Protein AF-A0A0M3JCP1-F1 (afdb_monomer_lite)

Sequence (128 aa):
MLLRLLLLALCWHFSAADIFTSIAHMEALQEAEKFVPKIIESYVKSEITRLENLRRFAAEYQKRNQMTIANGLERITNPISAFLLIKELLGNWQQVEDLMKKNEAQGYIQNMTLMRNIRHIRYPTEVI

Foldseek 3Di:
DVVVVVVVVVVVVVVVVVVVVVVLLVVLVVVLVVCVVVLVVVLVVVVVVLVVVLVVLVVVVVVVVVVCVVVVVVLCVDPVSVVVVVVVVVVSVVVSVVSVPPRCVVVSVVVSVVSCVVSVHDDPPPDD

Radius of gyration: 30.46 Å; chains: 1; bounding box: 72×22×85 Å

Organism: Anisakis simplex (NCBI:txid6269)

Secondary structure (DSSP, 8-state):
-HHHHHHHHHHHHHHHHHHHHHHHHHHHHHHHHTTHHHHHHHHHHHHHHHHHHHHHHHHHHHHHHHHHHHTHHHHHHSHHHHHHHHHHHHHHHHHHHHHHH---HHHHHHHHHHHHHHTT---TTS--

InterPro domains:
  IPR013547 Prolyl 4-hydroxylase, N-terminal [PF08336] (22-126)

Structure (mmCIF, N/CA/C/O backbone):
data_AF-A0A0M3JCP1-F1
#
_entry.id   AF-A0A0M3JCP1-F1
#
loop_
_atom_site.group_PDB
_atom_site.id
_atom_site.type_symbol
_atom_site.label_atom_id
_atom_site.label_alt_id
_atom_site.label_comp_id
_atom_site.label_asym_id
_atom_site.label_entity_id
_atom_site.label_seq_id
_atom_site.pdbx_PDB_ins_code
_atom_site.Cartn_x
_atom_site.Cartn_y
_atom_site.Cartn_z
_atom_site.occupancy
_atom_site.B_iso_or_equiv
_atom_site.auth_seq_id
_atom_site.auth_comp_id
_atom_site.auth_asym_id
_atom_site.auth_atom_id
_atom_site.pdbx_PDB_model_num
ATOM 1 N N . MET A 1 1 ? 35.448 -15.393 -55.130 1.00 73.62 1 MET A N 1
ATOM 2 C CA . MET A 1 1 ? 36.185 -14.986 -53.909 1.00 73.62 1 MET A CA 1
ATOM 3 C C . MET A 1 1 ? 35.605 -13.724 -53.272 1.00 73.62 1 MET A C 1
ATOM 5 O O . MET A 1 1 ? 35.230 -13.797 -52.113 1.00 73.62 1 MET A O 1
ATOM 9 N N . LEU A 1 2 ? 35.436 -12.622 -54.015 1.00 81.31 2 LEU A N 1
ATOM 10 C CA . LEU A 1 2 ? 34.892 -11.349 -53.502 1.00 81.31 2 LEU A CA 1
ATOM 11 C C . LEU A 1 2 ? 33.493 -11.459 -52.862 1.00 81.31 2 LEU A C 1
ATOM 13 O O . LEU A 1 2 ? 33.291 -10.943 -51.772 1.00 81.31 2 LEU A O 1
ATOM 17 N N . LEU A 1 3 ? 32.564 -12.217 -53.462 1.00 82.75 3 LEU A N 1
ATOM 18 C CA . LEU A 1 3 ? 31.228 -12.450 -52.883 1.00 82.75 3 LEU A CA 1
ATOM 19 C C . LEU A 1 3 ? 31.286 -13.161 -51.517 1.00 82.75 3 LEU A C 1
ATOM 21 O O . LEU A 1 3 ? 30.528 -12.830 -50.615 1.00 82.75 3 LEU A O 1
ATOM 25 N N . ARG A 1 4 ? 32.211 -14.118 -51.343 1.00 79.50 4 ARG A N 1
ATOM 26 C CA . ARG A 1 4 ? 32.386 -14.841 -50.070 1.00 79.50 4 ARG A CA 1
ATOM 27 C C . ARG A 1 4 ? 32.956 -13.931 -48.983 1.00 79.50 4 ARG A C 1
ATOM 29 O O . ARG A 1 4 ? 32.510 -14.004 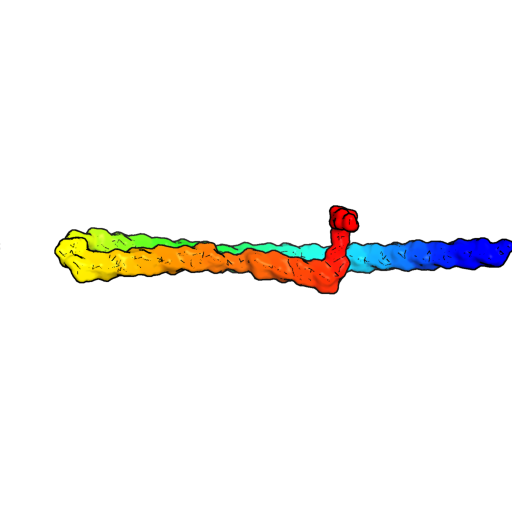-47.848 1.00 79.50 4 ARG A O 1
ATOM 36 N N . LEU A 1 5 ? 33.901 -13.060 -49.339 1.00 84.25 5 LEU A N 1
ATOM 37 C CA . LEU A 1 5 ? 34.453 -12.057 -48.425 1.00 84.25 5 LEU A CA 1
ATOM 38 C C . LEU A 1 5 ? 33.394 -11.021 -48.021 1.00 84.25 5 LEU A C 1
ATOM 40 O O . LEU A 1 5 ? 33.319 -10.654 -46.854 1.00 84.25 5 LEU A O 1
ATOM 44 N N . LEU A 1 6 ? 32.534 -10.615 -48.959 1.00 86.19 6 LEU A N 1
ATOM 45 C CA . LEU A 1 6 ? 31.431 -9.689 -48.699 1.00 86.19 6 LEU A CA 1
ATOM 46 C C . LEU A 1 6 ? 30.371 -10.303 -47.769 1.00 86.19 6 LEU A C 1
ATOM 48 O O . LEU A 1 6 ? 29.935 -9.649 -46.827 1.00 86.19 6 LEU A O 1
ATOM 52 N N . LEU A 1 7 ? 30.020 -11.578 -47.970 1.00 83.62 7 LEU A N 1
ATOM 53 C CA . LEU A 1 7 ? 29.120 -12.317 -47.076 1.00 83.62 7 LEU A CA 1
ATOM 54 C C . LEU A 1 7 ? 29.707 -12.489 -45.667 1.00 83.62 7 LEU A C 1
ATOM 56 O O . LEU A 1 7 ? 28.997 -12.286 -44.688 1.00 83.62 7 LEU A O 1
ATOM 60 N N . LEU A 1 8 ? 31.002 -12.798 -45.546 1.00 83.25 8 LEU A N 1
ATOM 61 C CA . LEU A 1 8 ? 31.679 -12.901 -44.247 1.00 83.25 8 LEU A CA 1
ATOM 62 C C . LEU A 1 8 ? 31.726 -11.553 -43.512 1.00 83.25 8 LEU A C 1
ATOM 64 O O . LEU A 1 8 ? 31.488 -11.507 -42.307 1.00 83.25 8 LEU A O 1
ATOM 68 N N . ALA A 1 9 ? 31.974 -10.454 -44.230 1.00 82.25 9 ALA A N 1
ATOM 69 C CA . ALA A 1 9 ? 31.954 -9.109 -43.659 1.00 82.25 9 ALA A CA 1
ATOM 70 C C . ALA A 1 9 ? 30.549 -8.692 -43.185 1.00 82.25 9 AL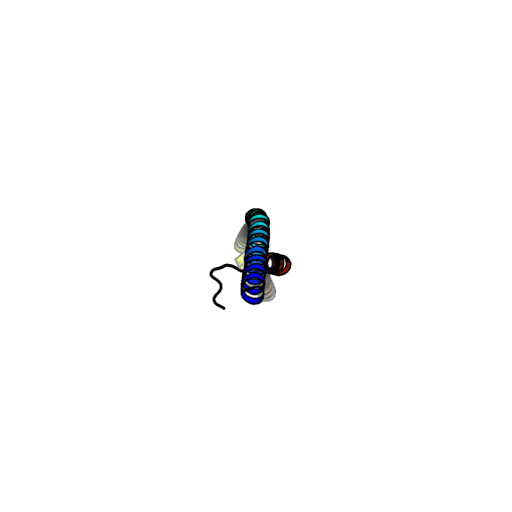A A C 1
ATOM 72 O O . ALA A 1 9 ? 30.427 -8.055 -42.137 1.00 82.25 9 ALA A O 1
ATOM 73 N N . LEU A 1 10 ? 29.497 -9.081 -43.918 1.00 79.50 10 LEU A N 1
ATOM 74 C CA . LEU A 1 10 ? 28.098 -8.878 -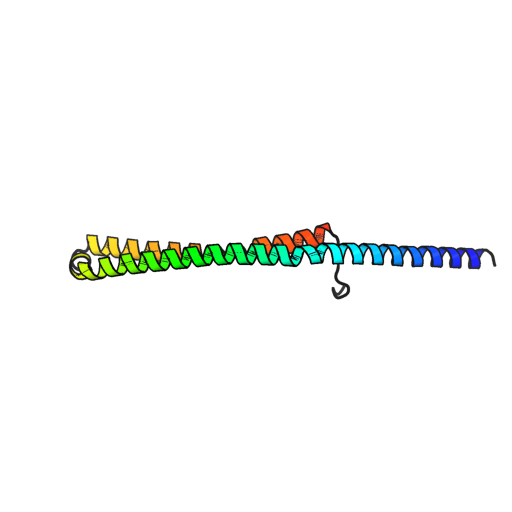43.524 1.00 79.50 10 LEU A CA 1
ATOM 75 C C . LEU A 1 10 ? 27.724 -9.711 -42.290 1.00 79.50 10 LEU A C 1
ATOM 77 O O . LEU A 1 10 ? 27.142 -9.166 -41.356 1.00 79.50 10 LEU A O 1
ATOM 81 N N . CYS A 1 11 ? 28.110 -10.992 -42.239 1.00 75.88 11 CYS A N 1
ATOM 82 C CA . CYS A 1 11 ? 27.922 -11.843 -41.057 1.00 75.88 11 CYS A CA 1
ATOM 83 C C . CYS A 1 11 ? 28.626 -11.269 -39.820 1.00 75.88 11 CYS A C 1
ATOM 85 O O . CYS A 1 11 ? 28.060 -11.287 -38.730 1.00 75.88 11 CYS A O 1
ATOM 87 N N . TRP A 1 12 ? 29.836 -10.727 -39.987 1.00 76.88 12 TRP A N 1
ATOM 88 C CA . TRP A 1 12 ? 30.577 -10.088 -38.900 1.00 76.88 12 TRP A CA 1
ATOM 89 C C . TRP A 1 12 ? 29.880 -8.823 -38.386 1.00 76.88 12 TRP A C 1
ATOM 91 O O . TRP A 1 12 ? 29.730 -8.654 -37.179 1.00 76.88 12 TRP A O 1
ATOM 101 N N . HIS A 1 13 ? 29.409 -7.954 -39.287 1.00 75.06 13 HIS A N 1
ATOM 102 C CA . HIS A 1 13 ? 28.662 -6.751 -38.903 1.00 75.06 13 HIS A CA 1
ATOM 103 C C . HIS A 1 13 ? 27.351 -7.087 -38.191 1.00 75.06 13 HIS A C 1
ATOM 105 O O . HIS A 1 13 ? 27.022 -6.451 -37.193 1.00 75.06 13 HIS A O 1
ATOM 111 N N . PHE A 1 14 ? 26.630 -8.100 -38.673 1.00 72.62 14 PHE A N 1
ATOM 112 C CA . PHE A 1 14 ? 25.388 -8.547 -38.051 1.00 72.62 14 PHE A CA 1
ATOM 113 C C . PHE A 1 14 ? 25.640 -9.118 -36.647 1.00 72.62 14 PHE A C 1
ATOM 115 O O . PHE A 1 14 ? 25.011 -8.693 -35.684 1.00 72.62 14 PHE A O 1
ATOM 122 N N . SER A 1 15 ? 26.647 -9.987 -36.502 1.00 73.69 15 SER A N 1
ATOM 123 C CA . SER A 1 15 ? 27.016 -10.561 -35.203 1.00 73.69 15 SER A CA 1
ATOM 124 C C . SER A 1 15 ? 27.517 -9.513 -34.205 1.00 73.69 15 SER A C 1
ATOM 126 O O . SER A 1 15 ? 27.288 -9.662 -33.007 1.00 73.69 15 SER A O 1
ATOM 128 N N . ALA A 1 16 ? 28.206 -8.465 -34.665 1.00 74.56 16 ALA A N 1
ATOM 129 C CA . ALA A 1 16 ? 28.637 -7.372 -33.800 1.00 74.56 16 ALA A CA 1
ATOM 130 C C . ALA A 1 16 ? 27.444 -6.538 -33.304 1.00 74.56 16 ALA A C 1
ATOM 132 O O . ALA A 1 16 ? 27.400 -6.189 -32.125 1.00 74.56 16 ALA A O 1
ATOM 133 N N . ALA A 1 17 ? 26.465 -6.260 -34.172 1.00 78.00 17 ALA A N 1
ATOM 134 C CA . ALA A 1 17 ? 25.249 -5.536 -33.803 1.00 78.00 17 ALA A CA 1
ATOM 135 C C . ALA A 1 17 ? 24.465 -6.257 -32.693 1.00 78.00 17 ALA A C 1
ATOM 137 O O . ALA A 1 17 ? 24.081 -5.619 -31.714 1.00 78.00 17 ALA A O 1
ATOM 138 N N . ASP A 1 18 ? 24.332 -7.584 -32.781 1.00 79.56 18 ASP A N 1
ATOM 139 C CA . ASP A 1 18 ? 23.655 -8.394 -31.759 1.00 79.56 18 ASP A CA 1
ATOM 140 C C . ASP A 1 18 ? 24.333 -8.306 -30.380 1.00 79.56 18 ASP A C 1
ATOM 142 O O . ASP A 1 18 ? 23.657 -8.260 -29.346 1.00 79.56 18 ASP A O 1
ATOM 146 N N . ILE A 1 19 ? 25.669 -8.228 -30.341 1.00 82.81 19 ILE A N 1
ATOM 147 C CA . ILE A 1 19 ? 26.431 -8.071 -29.092 1.00 82.81 19 ILE A CA 1
ATOM 148 C C . ILE A 1 19 ? 26.176 -6.690 -28.482 1.00 82.81 19 ILE A C 1
ATOM 150 O O . ILE A 1 19 ? 25.879 -6.599 -27.291 1.00 82.81 19 ILE A O 1
ATOM 154 N N . PHE A 1 20 ? 26.240 -5.620 -29.279 1.00 85.62 20 PHE A N 1
ATOM 155 C CA . PHE A 1 20 ? 25.967 -4.266 -28.786 1.00 85.62 20 PHE A CA 1
ATOM 156 C C . PHE A 1 20 ? 24.528 -4.120 -28.278 1.00 85.62 20 PHE A C 1
ATOM 158 O O . PHE A 1 20 ? 24.311 -3.540 -27.215 1.00 85.62 20 PHE A O 1
ATOM 165 N N . THR A 1 21 ? 23.551 -4.698 -28.980 1.00 84.69 21 THR A N 1
ATOM 166 C CA . THR A 1 21 ? 22.156 -4.728 -28.523 1.00 84.69 21 THR A CA 1
ATOM 167 C C . THR A 1 21 ? 22.001 -5.525 -27.226 1.00 84.69 21 THR A C 1
ATOM 169 O O . THR A 1 21 ? 21.297 -5.082 -26.320 1.00 84.69 21 THR A O 1
ATOM 172 N N . SER A 1 22 ? 22.694 -6.658 -27.084 1.00 85.62 22 SER A N 1
ATOM 173 C CA . SER A 1 22 ? 22.659 -7.465 -25.855 1.00 85.62 22 SER A CA 1
ATOM 174 C C . SER A 1 22 ? 23.262 -6.731 -24.653 1.00 85.62 22 SER A C 1
ATOM 176 O O . SER A 1 22 ? 22.694 -6.775 -23.563 1.00 85.62 22 SER A O 1
ATOM 178 N N . ILE A 1 23 ? 24.371 -6.009 -24.851 1.00 86.50 23 ILE A N 1
ATOM 179 C CA . ILE A 1 23 ? 24.994 -5.181 -23.807 1.00 86.50 23 ILE A CA 1
ATOM 180 C C . ILE A 1 23 ? 24.046 -4.050 -23.392 1.00 86.50 23 ILE A C 1
ATOM 182 O O . ILE A 1 23 ? 23.791 -3.884 -22.202 1.00 86.50 23 ILE A O 1
ATOM 186 N N . ALA A 1 24 ? 23.447 -3.338 -24.352 1.00 85.00 24 ALA A N 1
ATOM 187 C CA . ALA A 1 24 ? 22.481 -2.277 -24.064 1.00 85.00 24 ALA A CA 1
ATOM 188 C C . ALA A 1 24 ? 21.255 -2.794 -23.281 1.00 85.00 24 ALA A C 1
ATOM 190 O O . ALA A 1 24 ? 20.786 -2.140 -22.348 1.00 85.00 24 ALA A O 1
ATOM 191 N N . HIS A 1 25 ? 20.753 -3.992 -23.609 1.00 82.12 25 HIS A N 1
ATOM 192 C CA . HIS A 1 25 ? 19.685 -4.635 -22.835 1.00 82.12 25 HIS A CA 1
ATOM 193 C C . HIS A 1 25 ? 20.122 -4.978 -21.403 1.00 82.12 25 HIS A C 1
ATOM 195 O O . HIS A 1 25 ? 19.350 -4.783 -20.463 1.00 82.12 25 HIS A O 1
ATOM 201 N N . MET A 1 26 ? 21.347 -5.473 -21.219 1.00 84.25 26 MET A N 1
ATOM 202 C CA . MET A 1 26 ? 21.876 -5.838 -19.904 1.00 84.25 26 MET A CA 1
ATOM 203 C C . MET A 1 26 ? 22.117 -4.608 -19.014 1.00 84.25 26 MET A C 1
ATOM 205 O O . MET A 1 26 ? 21.801 -4.642 -17.825 1.00 84.25 26 MET A O 1
ATOM 209 N N . GLU A 1 27 ? 22.575 -3.494 -19.586 1.00 86.19 27 GLU A N 1
ATOM 210 C CA . GLU A 1 27 ? 22.680 -2.209 -18.883 1.00 86.19 27 GLU A CA 1
ATOM 211 C C . GLU A 1 27 ? 21.302 -1.682 -18.452 1.00 86.19 27 GLU A C 1
ATOM 213 O O . GLU A 1 27 ? 21.121 -1.273 -17.303 1.00 86.19 27 GLU A O 1
ATOM 218 N N . ALA A 1 28 ? 20.298 -1.751 -19.334 1.00 83.75 28 ALA A N 1
ATOM 219 C CA . ALA A 1 28 ? 18.928 -1.351 -19.009 1.00 83.75 28 ALA A CA 1
ATOM 220 C C . ALA A 1 28 ? 18.314 -2.203 -17.880 1.00 83.75 28 ALA A C 1
ATOM 222 O O . ALA A 1 28 ? 17.619 -1.669 -17.006 1.00 83.75 28 ALA A O 1
ATOM 223 N N . LEU A 1 29 ? 18.602 -3.511 -17.877 1.00 84.31 29 LEU A N 1
ATOM 224 C CA . LEU A 1 29 ? 18.244 -4.460 -16.818 1.00 84.31 29 LEU A CA 1
ATOM 225 C C . LEU A 1 29 ? 18.876 -4.074 -15.475 1.00 84.31 29 LEU A C 1
ATOM 227 O O . LEU A 1 29 ? 18.160 -3.904 -14.487 1.00 84.31 29 LEU A O 1
ATOM 231 N N . GLN A 1 30 ? 20.196 -3.873 -15.450 1.00 86.31 30 GLN A N 1
ATOM 232 C CA . GLN A 1 30 ? 20.929 -3.496 -14.241 1.00 86.31 30 GLN A CA 1
ATOM 233 C C . GLN A 1 30 ? 20.433 -2.161 -13.674 1.00 86.31 30 GLN A C 1
ATOM 235 O O . GLN A 1 30 ? 20.268 -2.001 -12.464 1.00 86.31 30 GLN A O 1
ATOM 240 N N . GLU A 1 31 ? 20.159 -1.188 -14.543 1.00 83.75 31 GLU A N 1
ATOM 241 C CA . GLU A 1 31 ? 19.630 0.103 -14.124 1.00 83.75 31 GLU A CA 1
ATOM 242 C C . GLU A 1 31 ? 18.215 -0.024 -13.551 1.00 83.75 31 GLU A C 1
ATOM 244 O O . GLU A 1 31 ? 17.845 0.748 -12.673 1.00 83.75 31 GLU A O 1
ATOM 249 N N . ALA A 1 32 ? 17.395 -0.965 -14.025 1.00 81.94 32 ALA A N 1
ATOM 250 C CA . ALA A 1 32 ? 16.051 -1.189 -13.490 1.00 81.94 32 ALA A CA 1
ATOM 251 C C . ALA A 1 32 ? 16.060 -1.911 -12.145 1.00 81.94 32 ALA A C 1
ATOM 253 O O . ALA A 1 32 ? 15.260 -1.577 -11.269 1.00 81.94 32 ALA A O 1
ATOM 254 N N . GLU A 1 33 ? 16.996 -2.838 -11.951 1.00 83.56 33 GLU A N 1
ATOM 255 C CA . GLU A 1 33 ? 17.177 -3.558 -10.692 1.00 83.56 33 GLU A CA 1
ATOM 256 C C . GLU A 1 33 ? 17.422 -2.600 -9.517 1.00 83.56 33 GLU A C 1
ATOM 258 O O . GLU A 1 33 ? 16.854 -2.779 -8.441 1.00 83.56 33 GLU A O 1
ATOM 263 N N . LYS A 1 34 ? 18.138 -1.490 -9.749 1.00 86.62 34 LYS A N 1
ATOM 264 C CA . LYS A 1 34 ? 18.358 -0.433 -8.744 1.00 86.62 34 LYS A CA 1
ATOM 265 C C . LYS A 1 34 ? 17.065 0.187 -8.197 1.00 86.62 34 LYS A C 1
ATOM 267 O O . LYS A 1 34 ? 17.063 0.700 -7.079 1.00 86.62 34 LYS A O 1
ATOM 272 N N . PHE A 1 35 ? 15.964 0.165 -8.953 1.00 83.62 35 PHE A N 1
ATOM 273 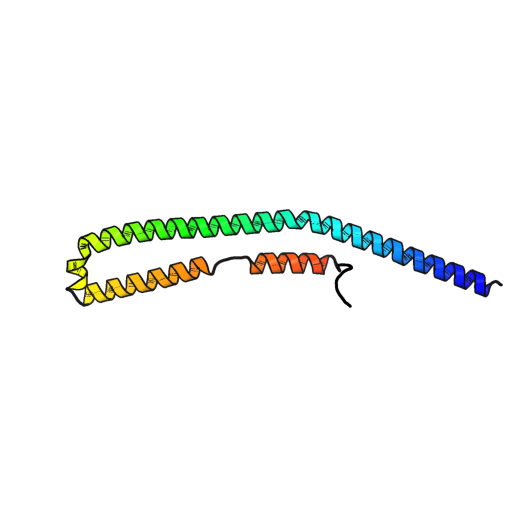C CA . PHE A 1 35 ? 14.684 0.740 -8.519 1.00 83.62 35 PHE A CA 1
ATOM 274 C C . PHE A 1 35 ? 13.835 -0.237 -7.703 1.00 83.62 35 PHE A C 1
ATOM 276 O O . PHE A 1 35 ? 12.978 0.211 -6.939 1.00 83.62 35 PHE A O 1
ATOM 283 N N . VAL A 1 36 ? 14.074 -1.547 -7.817 1.00 86.25 36 VAL A N 1
ATOM 284 C CA . VAL A 1 36 ? 13.279 -2.580 -7.134 1.00 86.25 36 VAL A CA 1
ATOM 285 C C . VAL A 1 36 ? 13.271 -2.386 -5.610 1.00 86.25 36 VAL A C 1
ATOM 287 O O . VAL A 1 36 ? 12.174 -2.330 -5.046 1.00 86.25 36 VAL A O 1
ATOM 290 N N . PRO A 1 37 ? 14.417 -2.169 -4.927 1.00 91.00 37 PRO A N 1
ATOM 291 C CA . PRO A 1 37 ? 14.426 -1.935 -3.483 1.00 91.00 37 PRO A CA 1
ATOM 292 C C . PRO A 1 37 ? 13.591 -0.722 -3.070 1.00 91.00 37 PRO A C 1
ATOM 294 O O . PRO A 1 37 ? 12.845 -0.787 -2.098 1.00 91.00 37 PRO A O 1
ATOM 297 N N . LYS A 1 38 ? 13.649 0.366 -3.848 1.00 90.44 38 LYS A N 1
ATOM 298 C CA . LYS A 1 38 ? 12.909 1.603 -3.563 1.00 90.44 38 LYS A CA 1
ATOM 299 C C . LYS A 1 38 ? 11.396 1.403 -3.655 1.00 90.44 38 LYS A C 1
ATOM 301 O O . LYS A 1 38 ? 10.645 1.975 -2.864 1.00 90.44 38 LYS A O 1
ATOM 306 N N . ILE A 1 39 ? 10.942 0.606 -4.622 1.00 90.00 39 ILE A N 1
ATOM 307 C CA . ILE A 1 39 ? 9.523 0.266 -4.775 1.00 90.00 39 ILE A CA 1
ATOM 308 C C . ILE A 1 39 ? 9.065 -0.590 -3.591 1.00 90.00 39 ILE A C 1
ATOM 310 O O . ILE A 1 39 ? 8.034 -0.283 -2.994 1.00 90.00 39 ILE A O 1
ATOM 314 N N . ILE A 1 40 ? 9.850 -1.607 -3.217 1.00 91.88 40 ILE A N 1
ATOM 315 C CA . ILE A 1 40 ? 9.563 -2.469 -2.061 1.00 91.88 40 ILE A CA 1
ATOM 316 C C . ILE A 1 40 ? 9.485 -1.638 -0.780 1.00 91.88 40 ILE A C 1
ATOM 318 O O . ILE A 1 40 ? 8.511 -1.746 -0.044 1.00 91.88 40 ILE A O 1
ATOM 322 N N . GLU A 1 41 ? 10.468 -0.775 -0.526 1.00 94.75 41 GLU A N 1
ATOM 323 C CA . GLU A 1 41 ? 10.498 0.079 0.663 1.00 94.75 41 GLU A CA 1
ATOM 324 C C . GLU A 1 41 ? 9.281 1.010 0.717 1.00 94.75 41 GLU A C 1
ATOM 326 O O . GLU A 1 41 ? 8.641 1.151 1.760 1.00 94.75 41 GLU A O 1
ATOM 331 N N . SER A 1 42 ? 8.917 1.601 -0.423 1.00 93.44 42 SER A N 1
ATOM 332 C CA . SER A 1 42 ? 7.746 2.473 -0.522 1.00 93.44 42 SER A CA 1
ATOM 333 C C . SER A 1 42 ? 6.453 1.719 -0.199 1.00 93.44 42 SER A C 1
ATOM 335 O O . SER A 1 42 ? 5.642 2.224 0.576 1.00 93.44 42 SER A O 1
ATOM 337 N N . TYR A 1 43 ? 6.292 0.502 -0.730 1.00 94.94 43 TYR A N 1
ATOM 338 C CA . TYR A 1 43 ? 5.149 -0.364 -0.434 1.00 94.94 43 TYR A CA 1
ATOM 339 C C . TYR A 1 43 ? 5.108 -0.791 1.039 1.00 94.94 43 TYR A C 1
ATOM 341 O O . TYR A 1 43 ? 4.070 -0.712 1.693 1.00 94.94 43 TYR A O 1
ATOM 349 N N . VAL A 1 44 ? 6.246 -1.201 1.602 1.00 95.75 44 VAL A N 1
ATOM 350 C CA . VAL A 1 44 ? 6.333 -1.576 3.019 1.00 95.75 44 VAL A CA 1
ATOM 351 C C . VAL A 1 44 ? 5.942 -0.392 3.903 1.00 95.75 44 VAL A C 1
ATOM 353 O O . VAL A 1 44 ? 5.161 -0.554 4.838 1.00 95.75 44 VAL A O 1
ATOM 356 N N . LYS A 1 45 ? 6.412 0.817 3.585 1.00 96.19 45 LYS A N 1
ATOM 357 C CA . LYS A 1 45 ? 6.067 2.033 4.326 1.00 96.19 45 LYS A CA 1
ATOM 358 C C . LYS A 1 45 ? 4.575 2.372 4.244 1.00 96.19 45 LYS A C 1
ATOM 360 O O . LYS A 1 45 ? 3.982 2.724 5.271 1.00 96.19 45 LYS A O 1
ATOM 365 N N . SER A 1 46 ? 3.957 2.260 3.065 1.00 94.94 46 SER A N 1
ATOM 366 C CA . SER A 1 46 ? 2.507 2.458 2.929 1.00 94.94 46 SER A CA 1
ATOM 367 C C . SER A 1 46 ? 1.733 1.417 3.739 1.00 94.94 46 SER A C 1
ATOM 369 O O . SER A 1 46 ? 0.769 1.752 4.427 1.00 94.94 46 SER A O 1
ATOM 371 N N . GLU A 1 47 ? 2.201 0.167 3.734 1.00 95.31 47 GLU A N 1
ATOM 372 C CA . GLU A 1 47 ? 1.532 -0.934 4.419 1.00 95.31 47 GLU A CA 1
ATOM 373 C C . GLU A 1 47 ? 1.647 -0.822 5.945 1.00 95.31 47 GLU A C 1
ATOM 375 O O . GLU A 1 47 ? 0.650 -0.980 6.648 1.00 95.31 47 GLU A O 1
ATOM 380 N N . ILE A 1 48 ? 2.816 -0.438 6.470 1.00 96.50 48 ILE A N 1
ATOM 381 C CA . ILE A 1 48 ? 2.996 -0.111 7.894 1.00 96.50 48 ILE A CA 1
ATOM 382 C C . ILE A 1 48 ? 2.023 0.996 8.309 1.00 96.50 48 ILE A C 1
ATOM 384 O O . ILE A 1 48 ? 1.303 0.836 9.291 1.00 96.50 48 ILE A O 1
ATOM 388 N N . THR A 1 49 ? 1.931 2.075 7.527 1.00 94.94 49 THR A N 1
ATOM 389 C CA . THR A 1 49 ? 1.016 3.194 7.814 1.00 94.94 49 THR A CA 1
ATOM 390 C C . THR A 1 49 ? -0.446 2.726 7.857 1.00 94.94 49 THR A C 1
ATOM 392 O O . THR A 1 49 ? -1.220 3.115 8.737 1.00 94.94 49 THR A O 1
ATOM 395 N N . ARG A 1 50 ? -0.852 1.853 6.927 1.00 94.00 50 ARG A N 1
ATOM 396 C CA . ARG A 1 50 ? -2.195 1.253 6.903 1.00 94.00 50 ARG A CA 1
ATOM 397 C C . ARG A 1 50 ? -2.456 0.394 8.142 1.00 94.00 50 ARG A C 1
ATOM 399 O O . ARG A 1 50 ? -3.517 0.511 8.758 1.00 94.00 50 ARG A O 1
ATOM 406 N N . LEU A 1 51 ? -1.488 -0.434 8.531 1.00 95.56 51 LEU A N 1
ATOM 407 C CA . LEU A 1 51 ? -1.581 -1.292 9.712 1.00 95.56 51 LEU A CA 1
ATOM 408 C C . LEU A 1 51 ? -1.609 -0.485 11.016 1.00 95.56 51 LEU A C 1
ATOM 410 O O . LEU A 1 51 ? -2.363 -0.828 11.925 1.00 95.56 51 LEU A O 1
ATOM 414 N N . GLU A 1 52 ? -0.860 0.610 11.115 1.00 95.94 52 GLU A N 1
ATOM 415 C CA . GLU A 1 52 ? -0.920 1.531 12.255 1.00 95.94 52 GLU A CA 1
ATOM 416 C C . GLU A 1 52 ? -2.303 2.175 12.393 1.00 95.94 52 GLU A C 1
ATOM 418 O O . GLU A 1 52 ? -2.863 2.210 13.493 1.00 95.94 52 GLU A O 1
ATOM 423 N N . ASN A 1 53 ? -2.905 2.601 11.279 1.00 92.56 53 ASN A N 1
ATOM 424 C CA . ASN A 1 53 ? -4.273 3.119 11.273 1.00 92.56 53 ASN A CA 1
ATOM 425 C C . ASN A 1 53 ? -5.289 2.066 11.741 1.00 92.56 53 ASN A C 1
ATOM 427 O O . ASN A 1 53 ? -6.160 2.380 12.554 1.00 92.56 53 ASN A O 1
ATOM 431 N N . LEU A 1 54 ? -5.151 0.812 11.294 1.00 93.38 54 LEU A N 1
ATOM 432 C CA . LEU A 1 54 ? -5.977 -0.306 11.764 1.00 93.38 54 LEU A CA 1
ATOM 433 C C . LEU A 1 54 ? -5.795 -0.567 13.265 1.00 93.38 54 LEU A C 1
ATOM 435 O O . LEU A 1 54 ? -6.782 -0.756 13.974 1.00 93.38 54 LEU A O 1
ATOM 439 N N . ARG A 1 55 ? -4.557 -0.527 13.777 1.00 94.81 55 ARG A N 1
ATOM 440 C CA . ARG A 1 55 ? -4.284 -0.679 15.217 1.00 94.81 55 ARG A CA 1
ATOM 441 C C . ARG A 1 55 ? -4.923 0.441 16.032 1.00 94.81 55 ARG A C 1
ATOM 443 O O . ARG A 1 55 ? -5.546 0.155 17.053 1.00 94.81 55 ARG A O 1
ATOM 450 N N . ARG A 1 56 ? -4.816 1.696 15.580 1.00 93.19 56 ARG A N 1
ATOM 451 C CA . ARG A 1 56 ? -5.464 2.838 16.246 1.00 93.19 56 ARG A CA 1
ATOM 452 C C . ARG A 1 56 ? -6.981 2.681 16.249 1.00 93.19 56 ARG A C 1
ATOM 454 O O . ARG A 1 56 ? -7.601 2.828 17.298 1.00 93.19 56 ARG A O 1
ATOM 461 N N . PHE A 1 57 ? -7.561 2.315 15.107 1.00 90.31 57 PHE A N 1
ATOM 462 C CA . PHE A 1 57 ? -8.994 2.064 14.994 1.00 90.31 57 PHE A CA 1
ATOM 463 C C . PHE A 1 57 ? -9.457 0.962 15.957 1.00 90.31 57 PHE A C 1
ATOM 465 O O . PHE A 1 57 ? -10.433 1.149 16.679 1.00 90.31 57 PHE A O 1
ATOM 472 N N . ALA A 1 58 ? -8.732 -0.160 16.024 1.00 90.25 58 ALA A N 1
ATOM 473 C CA . ALA A 1 58 ? -9.041 -1.256 16.938 1.00 90.25 58 ALA A CA 1
ATOM 474 C C . ALA A 1 58 ? -8.981 -0.818 18.412 1.00 90.25 58 ALA A C 1
ATOM 476 O O . ALA A 1 58 ? -9.878 -1.150 19.188 1.00 90.25 58 ALA A O 1
ATOM 477 N N . ALA A 1 59 ? -7.972 -0.028 18.794 1.00 91.50 59 ALA A N 1
ATOM 478 C CA . ALA A 1 59 ? -7.844 0.498 20.152 1.00 91.50 59 ALA A CA 1
ATOM 479 C C . ALA A 1 59 ? -9.000 1.448 20.519 1.00 91.50 59 ALA A C 1
ATOM 481 O O . ALA A 1 59 ? -9.587 1.337 21.598 1.00 91.50 59 ALA A O 1
ATOM 482 N N . GLU A 1 60 ? -9.371 2.358 19.615 1.00 88.50 60 GLU A N 1
ATOM 483 C CA . GLU A 1 60 ? -10.517 3.251 19.808 1.00 88.50 60 GLU A CA 1
ATOM 484 C C . GLU A 1 60 ? -11.836 2.479 19.901 1.00 88.50 60 GLU A C 1
ATOM 486 O O . GLU A 1 60 ? -12.667 2.769 20.764 1.00 88.50 60 GLU A O 1
ATOM 491 N N . TYR A 1 61 ? -12.015 1.475 19.040 1.00 85.38 61 TYR A N 1
ATOM 492 C CA . TYR A 1 61 ? -13.184 0.607 19.046 1.00 85.38 61 TYR A CA 1
ATOM 493 C C . TYR A 1 61 ? -13.303 -0.155 20.369 1.00 85.38 61 TYR A C 1
ATOM 495 O O . TYR A 1 61 ? -14.363 -0.143 20.992 1.00 85.38 61 TYR A O 1
ATOM 503 N N . GLN A 1 62 ? -12.207 -0.743 20.856 1.00 86.00 62 GLN A N 1
ATOM 504 C CA . GLN A 1 62 ? -12.173 -1.428 22.147 1.00 86.00 62 GLN A CA 1
ATOM 505 C C . GLN A 1 62 ? -12.553 -0.486 23.295 1.00 86.00 62 GLN A C 1
ATOM 507 O O . GLN A 1 62 ? -13.379 -0.844 24.136 1.00 86.00 62 GLN A O 1
ATOM 512 N N . LYS A 1 63 ? -12.007 0.737 23.302 1.00 86.44 63 LYS A N 1
ATOM 513 C CA . LYS A 1 63 ? -12.321 1.753 24.314 1.00 86.44 63 LYS A CA 1
ATOM 514 C C . LYS A 1 63 ? -13.810 2.127 24.300 1.00 86.44 63 LYS A C 1
ATOM 516 O O . LYS A 1 63 ? -14.434 2.183 25.357 1.00 86.44 63 LYS A O 1
ATOM 521 N N . ARG A 1 64 ? -14.400 2.348 23.117 1.00 80.75 64 ARG A N 1
ATOM 522 C CA . ARG A 1 64 ? -15.842 2.638 22.961 1.00 80.75 64 ARG A CA 1
ATOM 523 C C . ARG A 1 64 ? -16.717 1.462 23.395 1.00 80.75 64 ARG A C 1
ATOM 525 O O . ARG A 1 64 ? -17.726 1.663 24.074 1.00 80.75 64 ARG A O 1
ATOM 532 N N . ASN A 1 65 ? -16.321 0.240 23.044 1.00 79.50 65 ASN A N 1
ATOM 533 C CA . ASN A 1 65 ? -17.074 -0.961 23.388 1.00 79.50 65 ASN A CA 1
ATOM 534 C C . ASN A 1 65 ? -17.092 -1.192 24.908 1.00 79.50 65 ASN A C 1
ATOM 536 O O . ASN A 1 65 ? -18.145 -1.471 25.471 1.00 79.50 65 ASN A O 1
ATOM 540 N N . GLN A 1 66 ? -15.965 -0.975 25.596 1.00 79.88 66 GLN A N 1
ATOM 541 C CA . GLN A 1 66 ? -15.896 -1.046 27.062 1.00 79.88 66 GLN A CA 1
ATOM 542 C C . GLN A 1 66 ? -16.859 -0.061 27.745 1.00 79.88 66 GLN A C 1
ATOM 544 O O . GLN A 1 66 ? -17.566 -0.449 28.674 1.00 79.88 66 GLN A O 1
ATOM 549 N N . MET A 1 67 ? -16.950 1.184 27.260 1.00 74.25 67 MET A N 1
ATOM 550 C CA . MET A 1 67 ? -17.912 2.169 27.786 1.00 74.25 67 MET A CA 1
ATOM 551 C C . MET A 1 67 ? -19.368 1.778 27.503 1.00 74.25 67 MET A C 1
ATOM 553 O O . MET A 1 67 ? -20.250 2.013 28.324 1.00 74.25 67 MET A O 1
ATOM 557 N N . THR A 1 68 ? -19.627 1.171 26.345 1.00 71.69 68 THR A N 1
ATOM 558 C CA . THR A 1 68 ? -20.973 0.738 25.950 1.00 71.69 68 THR A CA 1
ATOM 559 C C . THR A 1 68 ? -21.453 -0.456 26.767 1.00 71.69 68 THR A C 1
ATOM 561 O O . THR A 1 68 ? -22.607 -0.467 27.187 1.00 71.69 68 THR A O 1
ATOM 564 N N . ILE A 1 69 ? -20.578 -1.429 27.044 1.00 71.44 69 ILE A N 1
ATOM 565 C CA . ILE A 1 69 ? -20.895 -2.595 27.881 1.00 71.44 69 ILE A CA 1
ATOM 566 C C . ILE A 1 69 ? -21.257 -2.156 29.306 1.00 71.44 69 ILE A C 1
ATOM 568 O O . ILE A 1 69 ? -22.214 -2.680 29.872 1.00 71.44 69 ILE A O 1
ATOM 572 N N . ALA A 1 70 ? -20.561 -1.155 29.858 1.00 71.69 70 ALA A N 1
ATOM 573 C CA . ALA A 1 70 ? -20.844 -0.629 31.195 1.00 71.69 70 ALA A CA 1
ATOM 574 C C . ALA A 1 70 ? -22.271 -0.056 31.341 1.00 71.69 70 ALA A C 1
ATOM 576 O O . ALA A 1 70 ? -22.864 -0.173 32.408 1.00 71.69 70 ALA A O 1
ATOM 577 N N . ASN A 1 71 ? -22.846 0.486 30.260 1.00 68.19 71 ASN A N 1
ATOM 578 C CA . ASN A 1 71 ? -24.211 1.034 30.212 1.00 68.19 71 ASN A CA 1
ATOM 579 C C . ASN A 1 71 ? -25.188 0.129 29.426 1.00 68.19 71 ASN A C 1
ATOM 581 O O . ASN A 1 71 ? -26.261 0.564 29.003 1.00 68.19 71 ASN A O 1
ATOM 585 N N . GLY A 1 72 ? -24.799 -1.123 29.156 1.00 68.19 72 GLY A N 1
ATOM 586 C CA . GLY A 1 72 ? -25.426 -1.958 28.130 1.00 68.19 72 GLY A CA 1
ATOM 587 C C . GLY A 1 72 ? -26.869 -2.353 28.433 1.00 68.19 72 GLY A C 1
ATOM 588 O O . GLY A 1 72 ? -27.690 -2.393 27.520 1.00 68.19 72 GLY A O 1
ATOM 589 N N . LEU A 1 73 ? -27.206 -2.594 29.705 1.00 68.00 73 LEU A N 1
ATOM 590 C CA . LEU A 1 73 ? -28.528 -3.102 30.085 1.00 68.00 73 LEU A CA 1
ATOM 591 C C . LEU A 1 73 ? -29.662 -2.135 29.696 1.00 68.00 73 LEU A C 1
ATOM 593 O O . LEU A 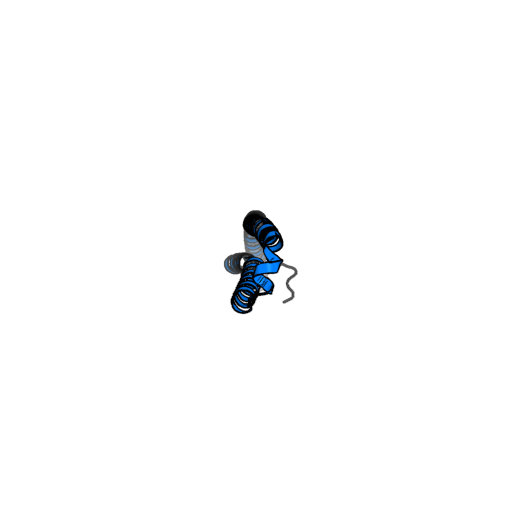1 73 ? -30.690 -2.567 29.189 1.00 68.00 73 LEU A O 1
ATOM 597 N N . GLU A 1 74 ? -29.455 -0.830 29.871 1.00 73.06 74 GLU A N 1
ATOM 598 C CA . GLU A 1 74 ? -30.452 0.211 29.581 1.00 73.06 74 GLU A CA 1
ATOM 599 C C . GLU A 1 74 ? -30.628 0.458 28.071 1.00 73.06 74 GLU A C 1
ATOM 601 O O . GLU A 1 74 ? -31.732 0.718 27.589 1.00 73.06 74 GLU A O 1
ATOM 606 N N . ARG A 1 75 ? -29.551 0.315 27.282 1.00 72.69 75 ARG A N 1
ATOM 607 C CA . ARG A 1 75 ? -29.623 0.432 25.813 1.00 72.69 75 ARG A CA 1
ATOM 608 C C . ARG A 1 75 ? -30.338 -0.749 25.160 1.00 72.69 75 ARG A C 1
ATOM 610 O O . ARG A 1 75 ? -30.887 -0.566 24.081 1.00 72.69 75 ARG A O 1
ATOM 617 N N . ILE A 1 76 ? -30.322 -1.934 25.773 1.00 78.88 76 ILE A N 1
ATOM 618 C CA . ILE A 1 76 ? -30.915 -3.152 25.196 1.00 78.88 76 ILE A CA 1
ATOM 619 C C . ILE A 1 76 ? -32.409 -3.271 25.541 1.00 78.88 76 ILE A C 1
ATOM 621 O O . ILE A 1 76 ? -33.176 -3.822 24.754 1.00 78.88 76 ILE A O 1
ATOM 625 N N . THR A 1 77 ? -32.851 -2.731 26.682 1.00 83.50 77 THR A N 1
ATOM 626 C CA . THR A 1 77 ? -34.262 -2.786 27.109 1.00 83.50 77 THR A CA 1
ATOM 627 C C . THR A 1 77 ? -35.163 -1.800 26.363 1.00 83.50 77 THR A C 1
ATOM 629 O O . THR A 1 77 ? -36.363 -2.044 26.246 1.00 83.50 77 THR A O 1
ATOM 632 N N . ASN A 1 78 ? -34.607 -0.710 25.821 1.00 86.69 78 ASN A N 1
ATOM 633 C CA . ASN A 1 78 ? -35.331 0.236 24.973 1.00 86.69 78 ASN A CA 1
ATOM 634 C C . ASN A 1 78 ? -35.144 -0.108 23.474 1.00 86.69 78 ASN A C 1
ATOM 636 O O . ASN A 1 78 ? -34.020 -0.021 22.975 1.00 86.69 78 ASN A O 1
ATOM 640 N N . PRO A 1 79 ? -36.217 -0.416 22.716 1.00 88.00 79 PRO A N 1
ATOM 641 C CA . PRO A 1 79 ? -36.118 -0.818 21.307 1.00 88.00 79 PRO A CA 1
ATOM 642 C C . PRO A 1 79 ? -35.459 0.217 20.380 1.00 88.00 79 PRO A C 1
ATOM 644 O O . PRO A 1 79 ? -34.768 -0.155 19.432 1.00 88.00 79 PRO A O 1
ATOM 647 N N . ILE A 1 80 ? -35.642 1.515 20.651 1.00 87.62 80 ILE A N 1
ATOM 648 C CA . ILE A 1 80 ? -35.033 2.600 19.865 1.00 87.62 80 ILE A CA 1
ATOM 649 C C . ILE A 1 80 ? -33.523 2.625 20.120 1.00 87.62 80 ILE A C 1
ATOM 651 O O . ILE A 1 80 ? -32.726 2.650 19.180 1.00 87.62 80 ILE A O 1
ATOM 655 N N . SER A 1 81 ? -33.121 2.558 21.390 1.00 85.56 81 SER A N 1
ATOM 656 C CA . SER A 1 81 ? -31.711 2.510 21.792 1.00 85.56 81 SER A CA 1
ATOM 657 C C . SER A 1 81 ? -31.002 1.253 21.274 1.00 85.56 81 SER A C 1
ATOM 659 O O . SER A 1 81 ? -29.849 1.336 20.838 1.00 85.56 81 SER A O 1
ATOM 661 N N . ALA A 1 82 ? -31.698 0.113 21.253 1.00 86.75 82 ALA A N 1
ATOM 662 C CA . ALA A 1 82 ? -31.187 -1.148 20.730 1.00 86.75 82 ALA A CA 1
ATOM 663 C C . ALA A 1 82 ? -30.955 -1.076 19.213 1.00 86.75 82 ALA A C 1
ATOM 665 O O . ALA A 1 82 ? -29.900 -1.484 18.728 1.00 86.75 82 ALA A O 1
ATOM 666 N N . PHE A 1 83 ? -31.889 -0.486 18.458 1.00 87.38 83 PHE A N 1
ATOM 667 C CA . PHE A 1 83 ? -31.714 -0.269 17.021 1.00 87.38 83 PHE A CA 1
ATOM 668 C C . PHE A 1 83 ? -30.516 0.640 16.710 1.00 87.38 83 PHE A C 1
ATOM 670 O O . PHE A 1 83 ? -29.717 0.333 15.823 1.00 87.38 83 PHE A O 1
ATOM 677 N N . LEU A 1 84 ? -30.346 1.735 17.460 1.00 86.81 84 LEU A N 1
ATOM 678 C CA . LEU A 1 84 ? -29.195 2.630 17.300 1.00 86.81 84 LEU A CA 1
ATOM 679 C C . LEU A 1 84 ? -27.868 1.915 17.588 1.00 86.81 84 LEU A C 1
ATOM 681 O O . LEU A 1 84 ? -26.909 2.105 16.843 1.00 86.81 84 LEU A O 1
ATOM 685 N N . LEU A 1 85 ? -27.823 1.064 18.618 1.00 83.44 85 LEU A N 1
ATOM 686 C CA . LEU A 1 85 ? -26.660 0.226 18.918 1.00 83.44 85 LEU A CA 1
ATOM 687 C C . LEU A 1 85 ? -26.339 -0.734 17.764 1.00 83.44 85 LEU A C 1
ATOM 689 O O . LEU A 1 85 ? -25.189 -0.819 17.345 1.00 83.44 85 LEU A O 1
ATOM 693 N N . ILE A 1 86 ? -27.342 -1.423 17.213 1.00 82.94 86 ILE A N 1
ATOM 694 C CA . ILE A 1 86 ? -27.152 -2.323 16.065 1.00 82.94 86 ILE A CA 1
ATOM 695 C C . ILE A 1 86 ? -26.602 -1.550 14.862 1.00 82.94 86 ILE A C 1
ATOM 697 O O . ILE A 1 86 ? -25.636 -1.988 14.238 1.00 82.94 86 ILE A O 1
ATOM 701 N N . LYS A 1 87 ? -27.167 -0.376 14.555 1.00 85.31 87 LYS A N 1
ATOM 702 C CA . LYS A 1 87 ? -26.699 0.477 13.454 1.00 85.31 87 LYS A CA 1
ATOM 703 C C . LYS A 1 87 ? -25.244 0.916 13.644 1.00 85.31 87 LYS A C 1
ATOM 705 O O . LYS A 1 87 ? -24.471 0.893 12.690 1.00 85.31 87 LYS A O 1
ATOM 710 N N . GLU A 1 88 ? -24.872 1.296 14.864 1.00 81.94 88 GLU A N 1
ATOM 711 C CA . GLU A 1 88 ? -23.502 1.672 15.223 1.00 81.94 88 GLU A CA 1
ATOM 712 C C . GLU A 1 88 ? -22.531 0.495 15.031 1.00 81.94 88 GLU A C 1
ATOM 714 O O . GLU A 1 88 ? -21.486 0.649 14.399 1.00 81.94 88 GLU A O 1
ATOM 719 N N . LEU A 1 89 ? -22.895 -0.698 15.512 1.00 77.88 89 LEU A N 1
ATOM 720 C CA . LEU A 1 89 ? -22.092 -1.911 15.347 1.00 77.88 89 LEU A CA 1
ATOM 721 C C . LEU A 1 89 ? -21.885 -2.250 13.866 1.00 77.88 89 LEU A C 1
ATOM 723 O O . LEU A 1 89 ? -20.749 -2.460 13.448 1.00 77.88 89 LEU A O 1
ATOM 727 N N . LEU A 1 90 ? -22.953 -2.250 13.064 1.00 79.62 90 LEU A N 1
ATOM 728 C CA . LEU A 1 90 ? -22.885 -2.550 11.629 1.00 79.62 90 LEU A CA 1
ATOM 729 C C . LEU A 1 90 ? -22.029 -1.535 10.855 1.00 79.62 90 LEU A C 1
ATOM 731 O O . LEU A 1 90 ? -21.228 -1.932 10.011 1.00 79.62 90 LEU A O 1
ATOM 735 N N . GLY A 1 91 ? -22.143 -0.239 11.166 1.00 79.81 91 GLY A N 1
ATOM 736 C CA . GLY A 1 91 ? -21.324 0.798 10.529 1.00 79.81 91 GLY A CA 1
ATOM 737 C C . GLY A 1 91 ? -19.829 0.655 10.838 1.00 79.81 91 GLY A C 1
ATOM 738 O O . GLY A 1 91 ? -18.992 0.814 9.950 1.00 79.81 91 GLY A O 1
ATOM 739 N N . ASN A 1 92 ? -19.488 0.284 12.077 1.00 79.19 92 ASN A N 1
ATOM 740 C CA . ASN A 1 92 ? -18.097 0.052 12.471 1.00 79.19 92 ASN A CA 1
ATOM 741 C C . ASN A 1 92 ? -17.466 -1.124 11.705 1.00 79.19 92 ASN A C 1
ATOM 743 O O . ASN A 1 92 ? -16.294 -1.049 11.341 1.00 79.19 92 ASN A O 1
ATOM 747 N N . TRP A 1 93 ? -18.231 -2.183 11.423 1.00 81.50 93 TRP A N 1
ATOM 748 C CA . TRP A 1 93 ? -17.753 -3.325 10.635 1.00 81.50 93 TRP A CA 1
ATOM 749 C C . TRP A 1 93 ? -17.401 -2.946 9.198 1.00 81.50 93 TRP A C 1
ATOM 751 O O . TRP A 1 93 ? -16.327 -3.312 8.722 1.00 81.50 93 TRP A O 1
ATOM 761 N N . GLN A 1 94 ? -18.256 -2.166 8.535 1.00 86.94 94 GLN A N 1
ATOM 762 C CA . GLN A 1 94 ? -17.998 -1.706 7.169 1.00 86.94 94 GLN A CA 1
ATOM 763 C C . GLN A 1 94 ? -16.720 -0.856 7.096 1.00 86.94 94 GLN A C 1
ATOM 765 O O . GLN A 1 94 ? -15.886 -1.042 6.214 1.00 86.94 94 GLN A O 1
ATOM 770 N N . GLN A 1 95 ? -16.505 0.018 8.083 1.00 86.06 95 GLN A N 1
ATOM 771 C CA . GLN A 1 95 ? -15.304 0.851 8.139 1.00 86.06 95 GLN A CA 1
ATOM 772 C C . GLN A 1 95 ? -14.013 0.034 8.331 1.00 86.06 95 GLN A C 1
ATOM 774 O O . GLN A 1 95 ? -12.979 0.366 7.747 1.00 86.06 95 GLN A O 1
ATOM 779 N N . VAL A 1 96 ? -14.056 -1.038 9.131 1.00 88.00 96 VAL A N 1
ATOM 780 C CA . VAL A 1 96 ? -12.924 -1.971 9.281 1.00 88.00 96 VAL A CA 1
ATOM 781 C C . VAL A 1 96 ? -12.631 -2.671 7.963 1.00 88.00 96 VAL A C 1
ATOM 783 O O . VAL A 1 96 ? -11.472 -2.744 7.555 1.00 88.00 96 VAL A O 1
ATOM 786 N N . GLU A 1 97 ? -13.670 -3.168 7.296 1.00 89.38 97 GLU A N 1
ATOM 787 C CA . GLU A 1 97 ? -13.543 -3.846 6.010 1.00 89.38 97 GLU A CA 1
ATOM 788 C C . GLU A 1 97 ? -12.897 -2.932 4.958 1.00 89.38 97 GLU A C 1
ATOM 790 O O . GLU A 1 97 ? -11.947 -3.339 4.285 1.00 89.38 97 GLU A O 1
ATOM 795 N N . ASP A 1 98 ? -13.330 -1.674 4.880 1.00 90.56 98 ASP A N 1
ATOM 796 C CA . ASP A 1 98 ? -12.764 -0.683 3.964 1.00 90.56 98 ASP A CA 1
ATOM 797 C C . ASP A 1 98 ? -11.280 -0.404 4.263 1.00 90.56 98 ASP A C 1
ATOM 799 O O . ASP A 1 98 ? -10.448 -0.400 3.352 1.00 90.56 98 ASP A O 1
ATOM 803 N N . LEU A 1 99 ? -10.905 -0.240 5.538 1.00 89.25 99 LEU A N 1
ATOM 804 C CA . LEU A 1 99 ? -9.502 -0.070 5.948 1.00 89.25 99 LEU A CA 1
ATOM 805 C C . LEU A 1 99 ? -8.645 -1.304 5.624 1.00 89.25 99 LEU A C 1
ATOM 807 O O . LEU A 1 99 ? -7.480 -1.172 5.228 1.00 89.25 99 LEU A O 1
ATOM 811 N N . MET A 1 100 ? -9.210 -2.505 5.768 1.00 88.69 100 MET A N 1
ATOM 812 C CA . MET A 1 100 ? -8.539 -3.756 5.419 1.00 88.69 100 MET A CA 1
ATOM 813 C C . MET A 1 100 ? -8.310 -3.883 3.908 1.00 88.69 100 MET A C 1
ATOM 815 O O . MET A 1 100 ? -7.235 -4.328 3.502 1.00 88.69 100 MET A O 1
ATOM 819 N N . LYS A 1 101 ? -9.274 -3.455 3.085 1.00 90.69 101 LYS A N 1
ATOM 820 C CA . LYS A 1 101 ? -9.204 -3.523 1.616 1.00 90.69 101 LYS A CA 1
ATOM 821 C C . LYS A 1 101 ? -8.331 -2.446 0.978 1.00 90.69 101 LYS A C 1
ATOM 823 O O . LYS A 1 101 ? -7.856 -2.653 -0.133 1.00 90.69 101 LYS A O 1
ATOM 828 N N . LYS A 1 102 ? -8.072 -1.329 1.664 1.00 89.31 102 LYS A N 1
ATOM 829 C CA . LYS A 1 102 ? -7.288 -0.186 1.158 1.00 89.31 102 LYS A CA 1
ATOM 830 C C . LYS A 1 102 ? -5.772 -0.445 1.049 1.00 89.31 102 LYS A C 1
ATOM 832 O O . LYS A 1 102 ? -4.976 0.455 1.298 1.00 89.31 102 LYS A O 1
ATOM 837 N N . ASN A 1 103 ? -5.348 -1.673 0.747 1.00 88.19 103 ASN A N 1
ATOM 838 C CA . ASN A 1 103 ? -3.947 -1.930 0.417 1.00 88.19 103 ASN A CA 1
ATOM 839 C C . ASN A 1 103 ? -3.637 -1.366 -0.979 1.00 88.19 103 ASN A C 1
ATOM 841 O O . ASN A 1 103 ? -4.490 -1.358 -1.865 1.00 88.19 103 ASN A O 1
ATOM 845 N N . GLU A 1 104 ? -2.410 -0.894 -1.173 1.00 89.44 104 GLU A N 1
ATOM 846 C CA . GLU A 1 104 ? -1.976 -0.268 -2.430 1.00 89.44 104 GLU A CA 1
ATOM 847 C C . GLU A 1 104 ? -1.108 -1.212 -3.280 1.00 89.44 104 GLU A C 1
ATOM 849 O O . GLU A 1 104 ? -0.522 -0.794 -4.279 1.00 89.44 104 GLU A O 1
ATOM 854 N N . ALA A 1 105 ? -1.044 -2.502 -2.920 1.00 90.44 105 ALA A N 1
ATOM 855 C CA . ALA A 1 105 ? -0.152 -3.491 -3.529 1.00 90.44 105 ALA A CA 1
ATOM 856 C C . ALA A 1 105 ? -0.283 -3.540 -5.057 1.00 90.44 105 ALA A C 1
ATOM 858 O O . ALA A 1 105 ? 0.717 -3.539 -5.776 1.00 90.44 105 ALA A O 1
ATOM 859 N N . GLN A 1 106 ? -1.519 -3.501 -5.560 1.00 90.31 106 GLN A N 1
ATOM 860 C CA . GLN A 1 106 ? -1.796 -3.519 -6.994 1.00 90.31 106 GLN A CA 1
ATOM 861 C C . GLN A 1 106 ? -1.152 -2.335 -7.732 1.00 90.31 106 GLN A C 1
ATOM 863 O O . GLN A 1 106 ? -0.622 -2.517 -8.828 1.00 90.31 106 GLN A O 1
ATOM 868 N N . GLY A 1 107 ? -1.155 -1.140 -7.134 1.00 89.75 107 GLY A N 1
ATOM 869 C CA . GLY A 1 107 ? -0.541 0.051 -7.723 1.00 89.75 107 GLY A CA 1
ATOM 870 C C . GLY A 1 107 ? 0.980 -0.076 -7.817 1.00 89.75 107 GLY A C 1
ATOM 871 O O . GLY A 1 107 ? 1.569 0.249 -8.849 1.00 89.75 107 GLY A O 1
ATOM 872 N N . TYR A 1 108 ? 1.619 -0.632 -6.785 1.00 89.94 108 TYR A N 1
ATOM 873 C CA . TYR A 1 108 ? 3.059 -0.904 -6.802 1.00 89.94 108 TYR A CA 1
ATOM 874 C C . TYR A 1 108 ? 3.435 -1.966 -7.848 1.00 89.94 108 TYR A C 1
ATOM 876 O O . TYR A 1 108 ? 4.383 -1.758 -8.607 1.00 89.94 108 TYR A O 1
ATOM 884 N N . ILE A 1 109 ? 2.657 -3.050 -7.971 1.00 88.94 109 ILE A N 1
ATOM 885 C CA . ILE A 1 109 ? 2.859 -4.093 -8.996 1.00 88.94 109 ILE A CA 1
ATOM 886 C C . ILE A 1 109 ? 2.700 -3.517 -10.411 1.00 88.94 109 ILE A C 1
ATOM 888 O O . ILE A 1 109 ? 3.506 -3.800 -11.304 1.00 88.94 109 ILE A O 1
ATOM 892 N N . GLN A 1 110 ? 1.688 -2.674 -10.631 1.00 88.12 110 GLN A N 1
ATOM 893 C CA . GLN A 1 110 ? 1.482 -2.001 -11.915 1.00 88.12 110 GLN A CA 1
ATOM 894 C C . GLN A 1 110 ? 2.642 -1.064 -12.253 1.00 88.12 110 GLN A C 1
ATOM 896 O O . GLN A 1 110 ? 3.112 -1.073 -13.388 1.00 88.12 110 GLN A O 1
ATOM 901 N N . ASN A 1 111 ? 3.151 -0.308 -11.277 1.00 85.81 111 ASN A N 1
ATOM 902 C CA . ASN A 1 111 ? 4.298 0.576 -11.475 1.00 85.81 111 ASN A CA 1
ATOM 903 C C . ASN A 1 111 ? 5.568 -0.214 -11.842 1.00 85.81 111 ASN A C 1
ATOM 905 O O . ASN A 1 111 ? 6.246 0.131 -12.807 1.00 85.81 111 ASN A O 1
ATOM 909 N N . MET A 1 112 ? 5.842 -1.336 -11.163 1.00 84.06 112 MET A N 1
ATOM 910 C CA . MET A 1 112 ? 6.938 -2.243 -11.546 1.00 84.06 112 MET A CA 1
ATOM 911 C C . MET A 1 112 ? 6.782 -2.751 -12.981 1.00 84.06 112 MET A C 1
ATOM 913 O O . MET A 1 112 ? 7.733 -2.731 -13.762 1.00 84.06 112 MET A O 1
ATOM 917 N N . THR A 1 113 ? 5.568 -3.167 -13.343 1.00 83.69 113 THR A N 1
ATOM 918 C CA . THR A 1 113 ? 5.258 -3.666 -14.688 1.00 83.69 113 THR A CA 1
ATOM 919 C C . THR A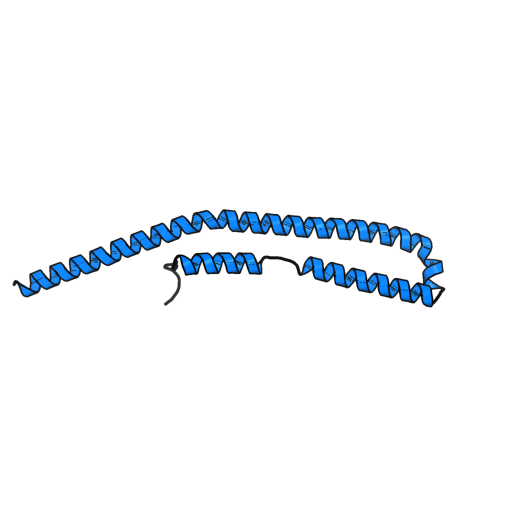 1 113 ? 5.456 -2.580 -15.749 1.00 83.69 113 THR A C 1
ATOM 921 O O . THR A 1 113 ? 6.038 -2.833 -16.801 1.00 83.69 113 THR A O 1
ATOM 924 N N . LEU A 1 114 ? 5.020 -1.352 -15.467 1.00 82.19 114 LEU A N 1
ATOM 925 C CA . LEU A 1 114 ? 5.170 -0.201 -16.353 1.00 82.19 114 LEU A CA 1
ATOM 926 C C . LEU A 1 114 ? 6.644 0.183 -16.532 1.00 82.19 114 LEU A C 1
ATOM 928 O O . LEU A 1 114 ? 7.082 0.386 -17.662 1.00 82.19 114 LEU A O 1
ATOM 932 N N . MET A 1 115 ? 7.427 0.205 -15.450 1.00 79.38 115 MET A N 1
ATOM 933 C CA . MET A 1 115 ? 8.874 0.453 -15.504 1.00 79.38 115 MET A CA 1
ATOM 934 C C . MET A 1 115 ? 9.604 -0.604 -16.339 1.00 79.38 115 MET A C 1
ATOM 936 O O . MET A 1 115 ? 10.483 -0.258 -17.129 1.00 79.38 115 MET A O 1
ATOM 940 N N . ARG A 1 116 ? 9.205 -1.878 -16.220 1.00 79.62 116 ARG A N 1
ATOM 941 C CA . ARG A 1 116 ? 9.717 -2.975 -17.055 1.00 79.62 116 ARG A CA 1
ATOM 942 C C . ARG A 1 116 ? 9.420 -2.741 -18.539 1.00 79.62 116 ARG A C 1
ATOM 944 O O . ARG A 1 116 ? 10.321 -2.853 -19.368 1.00 79.62 116 ARG A O 1
ATOM 951 N N . ASN A 1 117 ? 8.180 -2.370 -18.860 1.00 79.81 117 ASN A N 1
ATOM 952 C CA . ASN A 1 117 ? 7.735 -2.163 -20.238 1.00 79.81 117 ASN A CA 1
ATOM 953 C C . ASN A 1 117 ? 8.413 -0.951 -20.898 1.00 79.81 117 ASN A C 1
ATOM 955 O O . ASN A 1 117 ? 8.874 -1.070 -22.029 1.00 79.81 117 ASN A O 1
ATOM 959 N N . ILE A 1 118 ? 8.519 0.189 -20.198 1.00 76.69 118 ILE A N 1
ATOM 960 C CA . ILE A 1 118 ? 9.189 1.404 -20.711 1.00 76.69 118 ILE A CA 1
ATOM 961 C C . ILE A 1 118 ? 10.658 1.131 -21.044 1.00 76.69 118 ILE A C 1
ATOM 963 O O . ILE A 1 118 ? 11.192 1.682 -22.001 1.00 76.69 118 ILE A O 1
ATOM 967 N N . ARG A 1 119 ? 11.319 0.273 -20.263 1.00 72.69 119 ARG A N 1
ATOM 968 C CA . ARG A 1 119 ? 12.732 -0.072 -20.460 1.00 72.69 119 ARG A CA 1
ATOM 969 C C . ARG A 1 119 ? 12.947 -1.244 -21.418 1.00 72.69 119 ARG A C 1
ATOM 971 O O . ARG A 1 119 ? 14.079 -1.693 -21.554 1.00 72.69 119 ARG A O 1
ATOM 978 N N . HIS A 1 120 ? 11.884 -1.743 -22.058 1.00 74.31 120 HIS A N 1
ATOM 979 C CA . HIS A 1 120 ? 11.916 -2.905 -22.954 1.00 74.31 120 HIS A CA 1
ATOM 980 C C . HIS A 1 120 ? 12.634 -4.123 -22.354 1.00 74.31 120 HIS A C 1
ATOM 982 O O . HIS A 1 120 ? 13.276 -4.901 -23.060 1.00 74.31 120 HIS A O 1
ATOM 988 N N . ILE A 1 121 ? 12.520 -4.294 -21.038 1.00 74.69 121 ILE A N 1
ATOM 989 C CA . ILE A 1 121 ? 13.199 -5.368 -20.327 1.00 74.69 121 ILE A CA 1
ATOM 990 C C . ILE A 1 121 ? 12.476 -6.677 -20.620 1.00 74.69 121 ILE A C 1
ATOM 992 O O . ILE A 1 121 ? 11.330 -6.858 -20.210 1.00 74.69 121 ILE A O 1
ATOM 996 N N . ARG A 1 122 ? 13.169 -7.588 -21.303 1.00 70.75 122 ARG A N 1
ATOM 997 C CA . ARG A 1 122 ? 12.767 -8.988 -21.459 1.00 70.75 122 ARG A CA 1
ATOM 998 C C . ARG A 1 122 ? 13.730 -9.863 -20.688 1.00 70.75 122 ARG A C 1
ATOM 1000 O O . ARG A 1 122 ? 14.945 -9.715 -20.827 1.00 70.75 122 ARG A O 1
ATOM 1007 N N . TYR A 1 123 ? 13.195 -10.766 -19.878 1.00 68.12 123 TYR A N 1
ATOM 1008 C CA . TYR A 1 123 ? 14.048 -11.732 -19.204 1.00 68.12 123 TYR A CA 1
ATOM 1009 C C . TYR A 1 123 ? 14.480 -12.806 -20.206 1.00 68.12 123 TYR A C 1
ATOM 1011 O O . TYR A 1 123 ? 13.645 -13.284 -20.971 1.00 68.12 123 TYR A O 1
ATOM 1019 N N . PRO A 1 124 ? 15.747 -13.253 -20.178 1.00 65.00 124 PRO A N 1
ATOM 1020 C CA . PRO A 1 124 ? 16.208 -14.361 -21.020 1.00 65.00 124 PRO A CA 1
ATOM 1021 C C . PRO A 1 124 ? 15.421 -15.666 -20.810 1.00 65.00 124 PRO A C 1
ATOM 1023 O O . PRO A 1 124 ? 15.491 -16.572 -21.631 1.00 65.00 124 PRO A O 1
ATOM 1026 N N . THR A 1 125 ? 14.702 -15.770 -19.691 1.00 71.56 125 THR A N 1
ATOM 1027 C CA . THR A 1 125 ? 13.865 -16.905 -19.293 1.00 71.56 125 THR A CA 1
ATOM 1028 C C . THR A 1 125 ? 12.393 -16.767 -19.689 1.00 71.56 125 THR A C 1
ATOM 1030 O O . THR A 1 125 ? 11.634 -17.712 -19.475 1.00 71.56 125 THR A O 1
ATOM 1033 N N . GLU A 1 126 ? 11.959 -15.630 -20.243 1.00 65.38 126 GLU A N 1
ATOM 1034 C CA . GLU A 1 126 ? 10.609 -15.513 -20.799 1.00 65.38 126 GLU A CA 1
ATOM 1035 C C . GLU A 1 126 ? 10.526 -16.385 -22.061 1.00 65.38 126 GLU A C 1
ATOM 1037 O O . GLU A 1 126 ? 11.255 -16.177 -23.031 1.00 65.38 126 GLU A O 1
ATOM 1042 N N . VAL A 1 127 ? 9.674 -17.415 -22.014 1.00 52.56 127 VAL A N 1
ATOM 1043 C CA . VAL A 1 127 ? 9.426 -18.308 -23.153 1.00 52.56 127 VAL A CA 1
ATOM 1044 C C . VAL A 1 127 ? 8.765 -17.492 -24.266 1.00 52.56 127 VAL A C 1
ATOM 1046 O O . VAL A 1 127 ? 7.793 -16.782 -24.005 1.00 52.56 127 VAL A O 1
ATOM 1049 N N . ILE A 1 128 ? 9.332 -17.583 -25.473 1.00 47.00 128 ILE A N 1
ATOM 1050 C CA . ILE A 1 128 ? 8.814 -16.976 -26.712 1.00 47.00 128 ILE A CA 1
ATOM 1051 C C . ILE A 1 128 ? 7.428 -17.535 -27.039 1.00 47.00 128 ILE A C 1
ATOM 1053 O O . ILE A 1 128 ? 7.273 -18.776 -26.962 1.00 47.00 128 ILE A O 1
#

pLDDT: mean 83.22, std 8.52, range [47.0, 96.5]